Protein AF-A0A7X1P979-F1 (afdb_monomer_lite)

pLDDT: mean 70.16, std 18.36, range [38.69, 92.56]

Secondary structure (DSSP, 8-state):
----------------SS--SS-TTSGGGTBPTT-SS-B--SGGG-SS--SS-THHHHHHHHHHHHHHHHTT-

Radius of gyration: 16.67 Å; chains: 1; bounding box: 42×29×50 Å

Foldseek 3Di:
DDDDPPPVPVPPQDQADQDDDDDPPPLQLQDHPPDPPDGDQAPNSDPGDDPDDRPVVSVVSVVSNVVVVVVVD

Structure (mmCIF, N/CA/C/O backbone):
data_AF-A0A7X1P979-F1
#
_entry.id   AF-A0A7X1P979-F1
#
loop_
_atom_site.group_PDB
_atom_site.id
_atom_site.type_symbol
_atom_site.label_atom_id
_atom_site.label_alt_id
_atom_site.label_comp_id
_atom_site.label_asym_id
_atom_site.label_entity_id
_atom_site.label_seq_id
_atom_site.pdbx_PDB_ins_code
_atom_site.Cartn_x
_atom_site.Cartn_y
_atom_site.Cartn_z
_atom_site.occupancy
_atom_site.B_iso_or_equiv
_atom_site.auth_seq_id
_atom_site.auth_comp_id
_atom_site.auth_asym_id
_atom_site.auth_atom_id
_atom_site.pdbx_PDB_model_num
ATOM 1 N N . MET A 1 1 ? 27.299 -16.113 -35.190 1.00 44.69 1 MET A N 1
ATOM 2 C CA . MET A 1 1 ? 26.441 -17.147 -34.577 1.00 44.69 1 MET A CA 1
ATOM 3 C C . MET A 1 1 ? 27.101 -17.634 -33.291 1.00 44.69 1 MET A C 1
ATOM 5 O O . MET A 1 1 ? 28.089 -18.343 -33.358 1.00 44.69 1 MET A O 1
ATOM 9 N N . ALA A 1 2 ? 26.600 -17.181 -32.141 1.00 42.41 2 ALA A N 1
ATOM 10 C CA . ALA A 1 2 ? 26.850 -17.728 -30.804 1.00 42.41 2 ALA A CA 1
ATOM 11 C C . ALA A 1 2 ? 25.549 -17.486 -30.015 1.00 42.41 2 ALA A C 1
ATOM 13 O O . ALA A 1 2 ? 25.042 -16.361 -30.073 1.00 42.41 2 ALA A O 1
ATOM 14 N N . PRO A 1 3 ? 24.932 -18.499 -29.379 1.00 50.84 3 PRO A N 1
ATOM 15 C CA . PRO A 1 3 ? 23.587 -18.347 -28.842 1.00 50.84 3 PRO A CA 1
ATOM 16 C C . PRO A 1 3 ? 23.611 -17.388 -27.652 1.00 50.84 3 PRO A C 1
ATOM 18 O O . PRO A 1 3 ? 24.426 -17.525 -26.736 1.00 50.84 3 PRO A O 1
ATOM 21 N N . ALA A 1 4 ? 22.710 -16.405 -27.676 1.00 55.81 4 ALA A N 1
ATOM 22 C CA . ALA A 1 4 ? 22.445 -15.533 -26.545 1.00 55.81 4 ALA A CA 1
ATOM 23 C C . ALA A 1 4 ? 22.124 -16.412 -25.330 1.00 55.81 4 ALA A C 1
ATOM 25 O O . ALA A 1 4 ? 21.091 -17.079 -25.283 1.00 55.81 4 ALA A O 1
ATOM 26 N N . ARG A 1 5 ? 23.050 -16.469 -24.366 1.00 52.47 5 ARG A N 1
ATOM 27 C CA . ARG A 1 5 ? 22.873 -17.230 -23.129 1.00 52.47 5 ARG A CA 1
ATOM 28 C C . ARG A 1 5 ? 21.581 -16.756 -22.469 1.00 52.47 5 ARG A C 1
ATOM 30 O O . ARG A 1 5 ? 21.453 -15.568 -22.171 1.00 52.47 5 ARG A O 1
ATOM 37 N N . HIS A 1 6 ? 20.656 -17.686 -22.235 1.00 48.84 6 HIS A N 1
ATOM 38 C CA . HIS A 1 6 ? 19.453 -17.509 -21.426 1.00 48.84 6 HIS A CA 1
ATOM 39 C C . HIS A 1 6 ? 19.834 -17.080 -19.999 1.00 48.84 6 HIS A C 1
ATOM 41 O O . HIS A 1 6 ? 19.784 -17.856 -19.049 1.00 48.84 6 HIS A O 1
ATOM 47 N N . ARG A 1 7 ? 20.198 -15.812 -19.803 1.00 47.09 7 ARG A N 1
ATOM 48 C CA . ARG A 1 7 ? 19.960 -15.166 -18.520 1.00 47.09 7 ARG A CA 1
ATOM 49 C C . ARG A 1 7 ? 18.456 -15.002 -18.467 1.00 47.09 7 ARG A C 1
ATOM 51 O O . ARG A 1 7 ? 17.912 -14.125 -19.135 1.00 47.09 7 ARG A O 1
ATOM 58 N N . GLY A 1 8 ? 17.794 -15.889 -17.729 1.00 45.41 8 GLY A N 1
ATOM 59 C CA . GLY A 1 8 ? 16.424 -15.685 -17.290 1.00 45.41 8 GLY A CA 1
ATOM 60 C C . GLY A 1 8 ? 16.382 -14.370 -16.528 1.00 45.41 8 GLY A C 1
ATOM 61 O O . GLY A 1 8 ? 16.583 -14.333 -15.318 1.00 45.41 8 GLY A O 1
ATOM 62 N N . ARG A 1 9 ? 16.211 -13.258 -17.251 1.00 50.66 9 ARG A N 1
ATOM 63 C CA . ARG A 1 9 ? 15.909 -11.965 -16.661 1.00 50.66 9 ARG A CA 1
ATOM 64 C C . ARG A 1 9 ? 14.635 -12.240 -15.898 1.00 50.66 9 ARG A C 1
ATOM 66 O O . ARG A 1 9 ? 13.651 -12.602 -16.535 1.00 50.66 9 ARG A O 1
ATOM 73 N N . ALA A 1 10 ? 14.688 -12.187 -14.570 1.00 47.84 10 ALA A N 1
ATOM 74 C CA . ALA A 1 10 ? 13.523 -12.392 -13.735 1.00 47.84 10 ALA A CA 1
ATOM 75 C C . ALA A 1 10 ? 12.471 -11.367 -14.173 1.00 47.84 10 ALA A C 1
ATOM 77 O O . ALA A 1 10 ? 12.455 -10.222 -13.733 1.00 47.84 10 ALA A O 1
ATOM 78 N N . LEU A 1 11 ? 11.619 -11.767 -15.112 1.00 48.16 11 LEU A N 1
ATOM 79 C CA . LEU A 1 11 ? 10.485 -11.024 -15.623 1.00 48.16 11 LEU A CA 1
ATOM 80 C C . LEU A 1 11 ? 9.378 -11.144 -14.576 1.00 48.16 11 LEU A C 1
ATOM 82 O O . LEU A 1 11 ? 8.248 -11.503 -14.881 1.00 48.16 11 LEU A O 1
ATOM 86 N N . ARG A 1 12 ? 9.680 -10.838 -13.310 1.00 44.94 12 ARG A N 1
ATOM 87 C CA . ARG A 1 12 ? 8.633 -10.596 -12.322 1.00 44.94 12 ARG A CA 1
ATOM 88 C C . ARG A 1 12 ? 8.112 -9.179 -12.550 1.00 44.94 12 ARG A C 1
ATOM 90 O O . ARG A 1 12 ? 8.361 -8.269 -11.773 1.00 44.94 12 ARG A O 1
ATOM 97 N N . ARG A 1 13 ? 7.415 -8.989 -13.675 1.00 52.47 13 ARG A N 1
ATOM 98 C CA . ARG A 1 13 ? 6.592 -7.804 -13.953 1.00 52.47 13 ARG A CA 1
ATOM 99 C C . ARG A 1 13 ? 5.211 -7.987 -13.328 1.00 52.47 13 ARG A C 1
ATOM 101 O O . ARG A 1 13 ? 4.214 -7.962 -14.041 1.00 52.47 13 ARG A O 1
ATOM 108 N N . GLN A 1 14 ? 5.136 -8.239 -12.029 1.00 54.62 14 GLN A N 1
ATOM 109 C CA . GLN A 1 14 ? 3.837 -8.260 -11.363 1.00 54.62 14 GLN A CA 1
ATOM 110 C C . GLN A 1 14 ? 3.894 -7.345 -10.152 1.00 54.62 14 GLN A C 1
ATOM 112 O O . GLN A 1 14 ? 4.692 -7.557 -9.245 1.00 54.62 14 GLN A O 1
ATOM 117 N N . PRO A 1 15 ? 3.085 -6.284 -10.210 1.00 49.25 15 PRO A N 1
ATOM 118 C CA . PRO A 1 15 ? 1.951 -6.252 -9.312 1.00 49.25 15 PRO A CA 1
ATOM 119 C C . PRO A 1 15 ? 0.673 -5.909 -10.079 1.00 49.25 15 PRO A C 1
ATOM 121 O O . PRO A 1 15 ? 0.468 -4.778 -10.503 1.00 49.25 15 PRO A O 1
ATOM 124 N N . ARG A 1 16 ? -0.186 -6.910 -10.281 1.00 52.06 16 ARG A N 1
ATOM 125 C CA . ARG A 1 16 ? -1.613 -6.729 -10.580 1.00 52.06 16 ARG A CA 1
ATOM 126 C C . ARG A 1 16 ? -2.363 -7.913 -9.991 1.00 52.06 16 ARG A C 1
ATOM 128 O O . ARG A 1 16 ? -2.661 -8.863 -10.705 1.00 52.06 16 ARG A O 1
ATOM 135 N N . THR A 1 17 ? -2.625 -7.890 -8.690 1.00 53.12 17 THR A N 1
ATOM 136 C CA . THR A 1 17 ? -3.371 -8.981 -8.037 1.00 53.12 17 THR A CA 1
ATOM 137 C C . THR A 1 17 ? -4.657 -8.534 -7.347 1.00 53.12 17 THR A C 1
ATOM 139 O O . THR A 1 17 ? -5.385 -9.390 -6.862 1.00 53.12 17 THR A O 1
ATOM 142 N N . CYS A 1 18 ? -5.022 -7.243 -7.379 1.00 47.88 18 CYS A N 1
ATOM 143 C CA . CYS A 1 18 ? -6.258 -6.770 -6.727 1.00 47.88 18 CYS A CA 1
ATOM 144 C C . CYS A 1 18 ? -7.230 -5.976 -7.626 1.00 47.88 18 CYS A C 1
ATOM 146 O O . CYS A 1 18 ? -8.310 -5.610 -7.174 1.00 47.88 18 C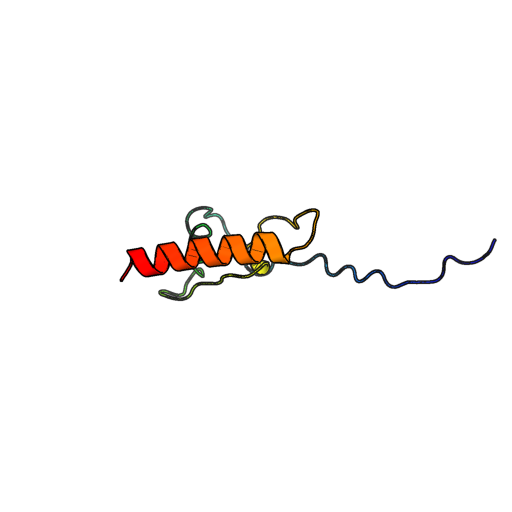YS A O 1
ATOM 148 N N . LEU A 1 19 ? -6.909 -5.722 -8.901 1.00 48.88 19 LEU A N 1
ATOM 149 C CA . LEU A 1 19 ? -7.756 -4.915 -9.795 1.00 48.88 19 LEU A CA 1
ATOM 150 C C . LEU A 1 19 ? -8.774 -5.777 -10.566 1.00 48.88 19 LEU A C 1
ATOM 152 O O . LEU A 1 19 ? -8.531 -6.196 -11.697 1.00 48.88 19 LEU A O 1
ATOM 156 N N . ARG A 1 20 ? -9.954 -5.986 -9.974 1.00 39.75 20 ARG A N 1
ATOM 157 C CA . ARG A 1 20 ? -11.201 -6.207 -10.725 1.00 39.75 20 ARG A CA 1
ATOM 158 C C . ARG A 1 20 ? -12.258 -5.203 -10.256 1.00 39.75 20 ARG A C 1
ATOM 160 O O . ARG A 1 20 ? -12.670 -5.252 -9.107 1.00 39.75 20 ARG A O 1
ATOM 167 N N . GLY A 1 21 ? -12.722 -4.356 -11.179 1.00 41.19 21 GLY A N 1
ATOM 168 C CA . GLY A 1 21 ? -14.001 -3.641 -11.073 1.00 41.19 21 GLY A CA 1
ATOM 169 C C . GLY A 1 21 ? -13.946 -2.186 -10.588 1.00 41.19 21 GLY A C 1
ATOM 170 O O . GLY A 1 21 ? -13.997 -1.916 -9.396 1.00 41.19 21 GLY A O 1
ATOM 171 N N . GLY A 1 22 ? -13.932 -1.245 -11.536 1.00 40.50 22 GLY A N 1
ATOM 172 C CA . GLY A 1 22 ? -14.860 -0.101 -11.579 1.00 40.50 22 GLY A CA 1
ATOM 173 C C . GLY A 1 22 ? -14.876 0.993 -10.502 1.00 40.50 22 GLY A C 1
ATOM 174 O O . GLY A 1 22 ? -15.694 1.894 -10.645 1.00 40.50 22 GLY A O 1
ATOM 175 N N . HIS A 1 23 ? -14.033 0.989 -9.465 1.00 38.69 23 HIS A N 1
ATOM 176 C CA . HIS A 1 23 ? -14.048 2.054 -8.447 1.00 38.69 23 HIS A CA 1
ATOM 177 C C . HIS A 1 23 ? -12.635 2.499 -8.047 1.00 38.69 23 HIS A C 1
ATOM 179 O O . HIS A 1 23 ? -11.999 1.917 -7.172 1.00 38.69 23 HIS A O 1
ATOM 185 N N . GLU A 1 24 ? -12.164 3.589 -8.653 1.00 46.06 24 GLU A N 1
ATOM 186 C CA . GLU A 1 24 ? -10.888 4.257 -8.337 1.00 46.06 24 GLU A CA 1
ATOM 187 C C . GLU A 1 24 ? -10.819 4.824 -6.897 1.00 46.06 24 GLU A C 1
ATOM 189 O O . GLU A 1 24 ? -9.745 5.163 -6.409 1.00 46.06 24 GLU A O 1
ATOM 194 N N . CYS A 1 25 ? -11.935 4.883 -6.159 1.00 39.38 25 CYS A N 1
ATOM 195 C CA . CYS A 1 25 ? -12.038 5.692 -4.938 1.00 39.38 25 CYS A CA 1
ATOM 196 C C . CYS A 1 25 ? -11.602 5.047 -3.602 1.00 39.38 25 CYS A C 1
ATOM 198 O O . CYS A 1 25 ? -11.720 5.717 -2.579 1.00 39.38 25 CYS A O 1
ATOM 200 N N . ARG A 1 26 ? -11.086 3.805 -3.542 1.00 51.19 26 ARG A N 1
ATOM 201 C CA . ARG A 1 26 ? -10.592 3.213 -2.262 1.00 51.19 26 ARG A CA 1
ATOM 202 C C . ARG A 1 26 ? -9.120 2.776 -2.258 1.00 51.19 26 ARG A C 1
ATOM 204 O O . ARG A 1 26 ? -8.574 2.431 -1.210 1.00 51.19 26 ARG A O 1
ATOM 211 N N . LEU A 1 27 ? -8.440 2.845 -3.404 1.00 55.78 27 LEU A N 1
ATOM 212 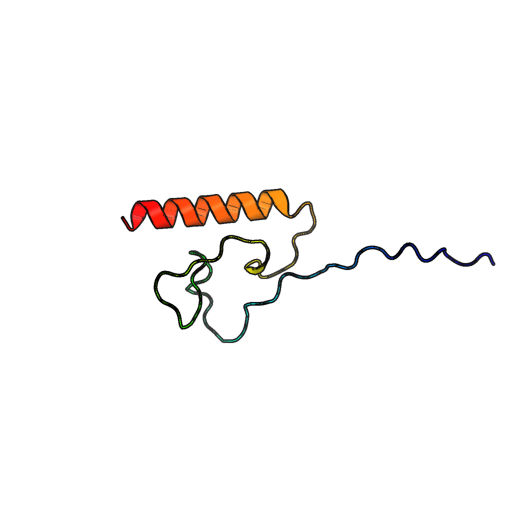C CA . LEU A 1 27 ? -7.016 2.498 -3.494 1.00 55.78 27 LEU A CA 1
ATOM 213 C C . LEU A 1 27 ? -6.112 3.539 -2.819 1.00 55.78 27 LEU A C 1
ATOM 215 O O . LEU A 1 27 ? -5.044 3.181 -2.334 1.00 55.78 27 LEU A O 1
ATOM 219 N N . ALA A 1 28 ? -6.555 4.797 -2.717 1.00 62.81 28 ALA A N 1
ATOM 220 C CA . ALA A 1 28 ? -5.781 5.868 -2.086 1.00 62.81 28 ALA A CA 1
ATOM 221 C C . ALA A 1 28 ? -5.435 5.584 -0.610 1.00 62.81 28 ALA A C 1
ATOM 223 O O . ALA A 1 28 ? -4.419 6.073 -0.124 1.00 62.81 28 ALA A O 1
ATOM 224 N N . GLN A 1 29 ? -6.253 4.782 0.084 1.00 72.56 29 GLN A N 1
ATOM 225 C CA . GLN A 1 29 ? -6.036 4.356 1.474 1.00 72.56 29 GLN A CA 1
ATOM 226 C C . GLN A 1 29 ? -5.676 2.862 1.599 1.00 72.56 29 GLN A C 1
ATOM 228 O O . GLN A 1 29 ? -5.649 2.326 2.708 1.00 72.56 29 GLN A O 1
ATOM 233 N N . GLY A 1 30 ? -5.449 2.171 0.475 1.00 81.44 30 GLY A N 1
ATOM 234 C CA . GLY A 1 30 ? -5.093 0.751 0.437 1.00 81.44 30 GLY A CA 1
ATOM 235 C C . GLY A 1 30 ? -6.212 -0.217 0.837 1.00 81.44 30 GLY A C 1
ATOM 236 O O . GLY A 1 30 ? -5.912 -1.344 1.206 1.00 81.44 30 GLY A O 1
ATOM 237 N N . GLY A 1 31 ? -7.490 0.173 0.818 1.00 85.19 31 GLY A N 1
ATOM 238 C CA . GLY A 1 31 ? -8.577 -0.688 1.307 1.00 85.19 31 GLY A CA 1
ATOM 239 C C . GLY A 1 31 ? -8.901 -1.872 0.385 1.00 85.19 31 GLY A C 1
ATOM 240 O O . GLY A 1 31 ? -8.920 -1.726 -0.838 1.00 85.19 31 GLY A O 1
ATOM 241 N N . VAL A 1 32 ? -9.224 -3.030 0.972 1.00 82.81 32 VAL A N 1
ATOM 242 C CA . VAL A 1 32 ? -9.651 -4.229 0.226 1.00 82.81 32 VAL A CA 1
ATOM 243 C C . VAL A 1 32 ? -11.159 -4.201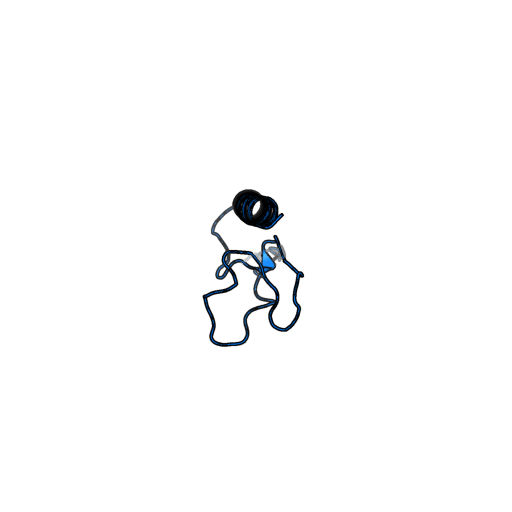 -0.034 1.00 82.81 32 VAL A C 1
ATOM 245 O O . VAL A 1 32 ? -11.965 -3.936 0.858 1.00 82.81 32 VAL A O 1
ATOM 248 N N . LEU A 1 33 ? -11.566 -4.478 -1.275 1.00 81.00 33 LEU A N 1
ATOM 249 C CA . LEU A 1 33 ? -12.981 -4.561 -1.638 1.00 81.00 33 LEU A CA 1
ATOM 250 C C . LEU A 1 33 ? -13.647 -5.752 -0.932 1.00 81.00 33 LEU A C 1
ATOM 252 O O . LEU A 1 33 ? -13.124 -6.861 -0.946 1.00 81.00 33 LEU A O 1
ATOM 256 N N . GLY A 1 34 ? -14.809 -5.514 -0.322 1.00 82.12 34 GLY A N 1
ATOM 257 C CA . GLY A 1 34 ? -15.580 -6.547 0.380 1.00 82.12 34 GLY A CA 1
ATOM 258 C C . GLY A 1 34 ? -15.115 -6.863 1.806 1.00 82.12 34 GLY A C 1
ATOM 259 O O . GLY A 1 34 ? -15.779 -7.646 2.477 1.00 82.12 34 GLY A O 1
ATOM 260 N N . ILE A 1 35 ? -14.032 -6.247 2.298 1.00 83.06 35 ILE A N 1
ATOM 261 C CA . ILE A 1 35 ? -13.539 -6.449 3.669 1.00 83.06 35 ILE A CA 1
ATOM 262 C C . ILE A 1 35 ? -13.343 -5.092 4.348 1.00 83.06 35 ILE A C 1
ATOM 264 O O . ILE A 1 35 ? -12.519 -4.279 3.933 1.00 83.06 35 ILE A O 1
ATOM 268 N N . ALA A 1 36 ? -14.106 -4.838 5.410 1.00 84.81 36 ALA A N 1
ATOM 269 C CA . ALA A 1 36 ? -13.943 -3.636 6.220 1.00 84.81 36 ALA A CA 1
ATOM 270 C C . ALA A 1 36 ? -12.678 -3.731 7.089 1.00 84.81 36 ALA A C 1
ATOM 272 O O . ALA A 1 36 ? -12.322 -4.799 7.575 1.00 84.81 36 ALA A O 1
ATOM 273 N N . GLY A 1 37 ? -11.986 -2.608 7.282 1.00 84.69 37 GLY A N 1
ATOM 274 C CA . GLY A 1 37 ? -10.809 -2.521 8.155 1.00 84.69 37 GLY A CA 1
ATOM 275 C C . GLY A 1 37 ? -9.507 -3.101 7.585 1.00 84.69 37 GLY A C 1
ATOM 276 O O . GLY A 1 37 ? -8.438 -2.711 8.051 1.00 84.69 37 GLY A O 1
ATOM 277 N N . LEU A 1 38 ? -9.558 -3.946 6.549 1.00 85.50 38 LEU A N 1
ATOM 278 C CA . LEU A 1 38 ? -8.366 -4.515 5.916 1.00 85.50 38 LEU A CA 1
ATOM 279 C C . LEU A 1 38 ? -7.747 -3.548 4.899 1.00 85.50 38 LEU A C 1
ATOM 281 O O . LEU A 1 38 ? -8.424 -3.064 3.986 1.00 85.50 38 LEU A O 1
ATOM 285 N N . ARG A 1 39 ? -6.441 -3.302 5.044 1.00 87.00 39 ARG A N 1
ATOM 286 C CA . ARG A 1 39 ? -5.653 -2.445 4.151 1.00 87.00 39 ARG A CA 1
ATOM 287 C C . ARG A 1 39 ? -4.381 -3.148 3.678 1.00 87.00 39 ARG A C 1
ATOM 289 O O . ARG A 1 39 ? -3.779 -3.903 4.435 1.00 87.00 39 ARG A O 1
ATOM 296 N N . VAL A 1 40 ? -3.974 -2.876 2.441 1.00 85.25 40 VAL A N 1
ATOM 297 C CA . VAL A 1 40 ? -2.771 -3.403 1.787 1.00 85.25 40 VAL A CA 1
ATOM 298 C C . VAL A 1 40 ? -1.831 -2.241 1.470 1.00 85.25 40 VAL A C 1
ATOM 300 O O . VAL A 1 40 ? -2.214 -1.305 0.774 1.00 85.25 40 VAL A O 1
ATOM 303 N N . ALA A 1 41 ? -0.598 -2.320 1.968 1.00 86.44 41 ALA A N 1
ATOM 304 C CA . ALA A 1 41 ? 0.467 -1.340 1.759 1.00 86.44 41 ALA A CA 1
ATOM 305 C C . ALA A 1 41 ? 1.683 -2.019 1.107 1.00 86.44 41 ALA A C 1
ATOM 307 O O . ALA A 1 41 ? 2.715 -2.227 1.737 1.00 86.44 41 ALA A O 1
ATOM 308 N N . ASP A 1 42 ? 1.529 -2.431 -0.149 1.00 84.19 42 ASP A N 1
ATOM 309 C CA . ASP A 1 42 ? 2.553 -3.152 -0.908 1.00 84.19 42 ASP A CA 1
ATOM 310 C C . ASP A 1 42 ? 2.526 -2.737 -2.389 1.00 84.19 42 ASP A C 1
ATOM 312 O O . ASP A 1 42 ? 1.564 -2.138 -2.870 1.00 84.19 42 ASP A O 1
ATOM 316 N N . ALA A 1 43 ? 3.573 -3.094 -3.1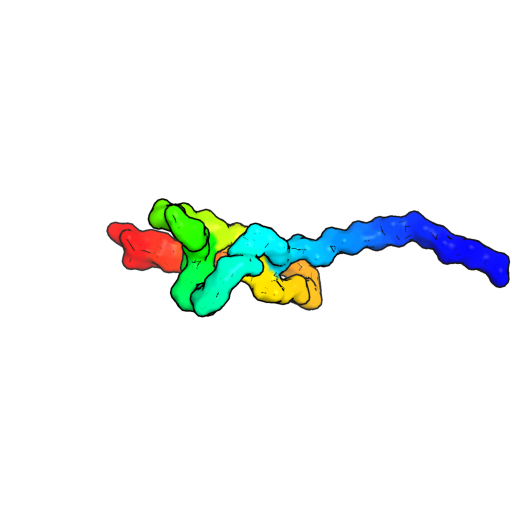32 1.00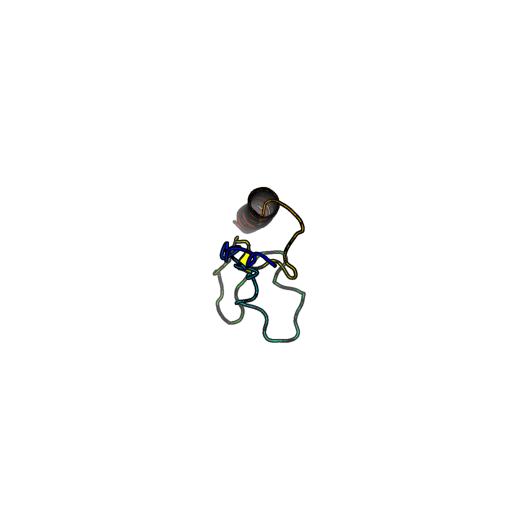 82.38 43 ALA A N 1
ATOM 317 C CA . ALA A 1 43 ? 3.670 -2.922 -4.572 1.00 82.38 43 ALA A CA 1
ATOM 318 C C . ALA A 1 43 ? 2.443 -3.450 -5.337 1.00 82.38 43 ALA A C 1
ATOM 320 O O . ALA A 1 43 ? 2.106 -2.883 -6.376 1.00 82.38 43 ALA A O 1
ATOM 321 N N . SER A 1 44 ? 1.765 -4.487 -4.829 1.00 80.94 44 SER A N 1
ATOM 322 C CA . SER A 1 44 ? 0.524 -5.068 -5.377 1.00 80.94 44 SER A CA 1
ATOM 323 C C . SER A 1 44 ? -0.603 -4.069 -5.664 1.00 80.94 44 SER A C 1
ATOM 325 O O . SER A 1 44 ? -1.412 -4.335 -6.559 1.00 80.94 44 SER A O 1
ATOM 327 N N . ILE A 1 45 ? -0.645 -2.925 -4.970 1.00 78.81 45 ILE A N 1
ATOM 328 C CA . ILE A 1 45 ? -1.666 -1.888 -5.192 1.00 78.81 45 ILE A CA 1
ATOM 329 C C . ILE A 1 45 ? -1.308 -0.918 -6.326 1.00 78.81 45 ILE A C 1
ATOM 331 O O . ILE A 1 45 ? -2.153 -0.126 -6.746 1.00 78.81 45 ILE A O 1
ATOM 335 N N . MET A 1 46 ? -0.063 -0.943 -6.816 1.00 83.94 46 MET A N 1
ATOM 336 C CA . MET A 1 46 ? 0.378 -0.027 -7.864 1.00 83.94 46 MET A CA 1
ATOM 337 C C . MET A 1 46 ? -0.361 -0.322 -9.186 1.00 83.94 46 MET A C 1
ATOM 339 O O . MET A 1 46 ? -0.353 -1.461 -9.655 1.00 83.94 46 MET A O 1
ATOM 343 N N . PRO A 1 47 ? -0.965 0.685 -9.849 1.00 77.06 47 PRO A N 1
ATOM 344 C CA . PRO A 1 47 ? -1.744 0.476 -11.081 1.00 77.06 47 PRO A CA 1
ATOM 345 C C . PRO A 1 47 ? -0.875 0.057 -12.282 1.00 77.06 47 PRO A C 1
ATOM 347 O O . PRO A 1 47 ? -1.324 -0.624 -13.219 1.00 77.06 47 PRO A O 1
ATOM 350 N N . SER A 1 48 ? 0.395 0.451 -12.246 1.00 81.44 48 SER A N 1
ATOM 351 C CA . SER A 1 48 ? 1.414 0.137 -13.238 1.00 81.44 48 SER A CA 1
ATOM 352 C C . SER A 1 48 ? 2.748 -0.136 -12.559 1.00 81.44 48 SER A C 1
ATOM 354 O O . SER A 1 48 ? 3.064 0.450 -11.526 1.00 81.44 48 SER A O 1
ATOM 356 N N . VAL A 1 49 ? 3.563 -0.985 -13.185 1.00 79.81 49 VAL A N 1
ATOM 357 C CA . VAL A 1 49 ? 4.945 -1.208 -12.752 1.00 79.81 49 VAL A CA 1
ATOM 358 C C . VAL A 1 49 ? 5.727 0.089 -12.936 1.00 79.81 49 VAL A C 1
ATOM 360 O O . VAL A 1 49 ? 5.856 0.582 -14.056 1.00 79.81 49 VAL A O 1
ATOM 363 N N . VAL A 1 50 ? 6.261 0.625 -11.843 1.00 80.56 50 VAL A N 1
ATOM 364 C CA . VAL A 1 50 ? 7.147 1.790 -11.880 1.00 80.56 50 VAL A CA 1
ATOM 365 C C . VAL A 1 50 ? 8.455 1.461 -12.607 1.00 80.56 50 VAL A C 1
ATOM 367 O O . VAL A 1 50 ? 9.036 0.388 -12.431 1.00 80.56 50 VAL A O 1
ATOM 370 N N . SER A 1 51 ? 8.951 2.386 -13.428 1.00 78.38 51 SER A N 1
ATOM 371 C CA . SER A 1 51 ? 10.291 2.282 -14.008 1.00 78.38 51 SER A CA 1
ATOM 372 C C . SER A 1 51 ? 11.329 2.661 -12.947 1.00 78.38 51 SER A C 1
ATOM 374 O O . SER A 1 51 ? 11.648 3.834 -12.782 1.00 78.38 51 SER A O 1
ATOM 376 N N . GLY A 1 52 ? 11.823 1.685 -12.183 1.00 83.50 52 GLY A N 1
ATOM 377 C CA . GLY A 1 52 ? 12.805 1.923 -11.121 1.00 83.50 52 GLY A CA 1
ATOM 378 C C . GLY A 1 52 ? 12.757 0.879 -10.008 1.00 83.50 52 GLY A C 1
ATOM 379 O O . GLY A 1 52 ? 12.103 -0.155 -10.140 1.00 83.50 52 GLY A O 1
ATOM 380 N N . ASN A 1 53 ? 13.463 1.148 -8.905 1.00 87.00 53 ASN A N 1
ATOM 381 C CA . ASN A 1 53 ? 13.394 0.312 -7.709 1.00 87.00 53 ASN A CA 1
ATOM 382 C C . ASN A 1 53 ? 12.018 0.473 -7.048 1.00 87.00 53 ASN A C 1
ATOM 384 O O . ASN A 1 53 ? 11.646 1.580 -6.668 1.00 87.00 53 ASN A O 1
ATOM 388 N N . THR A 1 54 ? 11.288 -0.628 -6.876 1.00 84.75 54 THR A N 1
ATOM 389 C CA . THR A 1 54 ? 9.954 -0.632 -6.262 1.00 84.75 54 THR A CA 1
ATOM 390 C C . THR A 1 54 ? 9.979 -0.304 -4.772 1.00 84.75 54 THR A C 1
ATOM 392 O O . THR A 1 54 ? 8.942 0.055 -4.232 1.00 84.75 54 THR A O 1
ATOM 395 N N . ASN A 1 55 ? 11.140 -0.367 -4.111 1.00 88.94 55 ASN A N 1
ATOM 396 C CA . ASN A 1 55 ? 11.246 -0.077 -2.681 1.00 88.94 55 ASN A CA 1
ATOM 397 C C . ASN A 1 55 ? 10.785 1.350 -2.334 1.00 88.94 55 ASN A C 1
ATOM 399 O O . ASN A 1 55 ? 9.987 1.544 -1.426 1.00 88.94 55 ASN A O 1
ATOM 403 N N . VAL A 1 56 ? 11.234 2.347 -3.103 1.00 89.69 56 VAL A N 1
ATOM 404 C CA . VAL A 1 56 ? 10.892 3.757 -2.857 1.00 89.69 56 VAL A CA 1
ATOM 405 C C . VAL A 1 56 ? 9.378 4.004 -2.948 1.00 89.69 56 VAL A C 1
ATOM 407 O O . VAL A 1 56 ? 8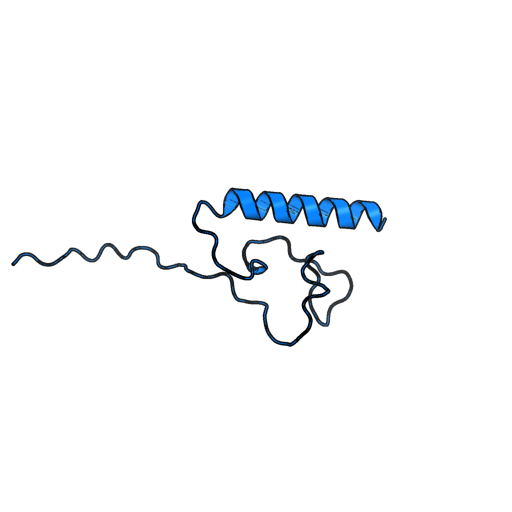.809 4.483 -1.968 1.00 89.69 56 VAL A O 1
ATOM 410 N N . PRO A 1 57 ? 8.682 3.652 -4.048 1.00 86.88 57 PRO A N 1
ATOM 411 C CA . PRO A 1 57 ? 7.238 3.844 -4.117 1.00 86.88 57 PRO A CA 1
ATOM 412 C C . PRO A 1 57 ? 6.470 2.985 -3.107 1.00 86.88 57 PRO A C 1
ATOM 414 O O . PRO A 1 57 ? 5.462 3.457 -2.589 1.00 86.88 57 PRO A O 1
ATOM 417 N N . THR A 1 58 ? 6.942 1.780 -2.762 1.00 88.62 58 THR A N 1
ATOM 418 C CA . THR A 1 58 ? 6.321 0.971 -1.698 1.00 88.62 58 THR A CA 1
ATOM 419 C C . THR A 1 58 ? 6.380 1.679 -0.341 1.00 88.62 58 THR A C 1
ATOM 421 O O . THR A 1 58 ? 5.358 1.761 0.338 1.00 88.62 58 THR A O 1
ATOM 424 N N . ILE A 1 59 ? 7.532 2.247 0.038 1.00 92.19 59 ILE A N 1
ATOM 425 C CA . ILE A 1 59 ? 7.674 3.009 1.291 1.00 92.19 59 ILE A CA 1
ATOM 426 C C . ILE A 1 59 ? 6.743 4.230 1.286 1.00 92.19 59 ILE A C 1
ATOM 428 O O . ILE A 1 59 ? 6.029 4.463 2.257 1.00 92.19 59 ILE A O 1
ATOM 432 N N . MET A 1 60 ? 6.682 4.979 0.180 1.00 91.31 60 MET A N 1
ATOM 433 C CA . MET A 1 60 ? 5.809 6.159 0.073 1.00 91.31 60 MET A CA 1
ATOM 434 C C . MET A 1 60 ? 4.318 5.813 0.208 1.00 91.31 60 MET A C 1
ATOM 436 O O . MET A 1 60 ? 3.558 6.554 0.834 1.00 91.31 60 MET A O 1
ATOM 440 N N . ILE A 1 61 ? 3.895 4.685 -0.367 1.00 88.38 61 ILE A N 1
ATOM 441 C CA . ILE A 1 61 ? 2.535 4.155 -0.220 1.00 88.38 61 ILE A CA 1
ATOM 442 C C . ILE A 1 61 ? 2.253 3.795 1.243 1.00 88.38 61 ILE A C 1
ATOM 444 O O . ILE A 1 61 ? 1.195 4.150 1.768 1.00 88.38 61 ILE A O 1
ATOM 448 N N . ALA A 1 62 ? 3.191 3.116 1.907 1.00 89.69 62 ALA A N 1
ATOM 449 C CA . ALA A 1 62 ? 3.044 2.728 3.305 1.00 89.69 62 ALA A CA 1
ATOM 450 C C . ALA A 1 62 ? 2.902 3.949 4.226 1.00 89.69 62 ALA A C 1
ATOM 452 O O . ALA A 1 62 ? 1.990 3.974 5.050 1.00 89.69 62 ALA A O 1
ATOM 453 N N . GLU A 1 63 ? 3.719 4.988 4.032 1.00 92.56 63 GLU A N 1
ATOM 454 C CA . GLU A 1 63 ? 3.624 6.252 4.781 1.00 92.56 63 GLU A CA 1
ATOM 455 C C . GLU A 1 63 ? 2.256 6.928 4.608 1.00 92.56 63 GLU A C 1
ATOM 457 O O . GLU A 1 63 ? 1.622 7.337 5.583 1.00 92.56 63 GLU A O 1
ATOM 462 N N . LYS A 1 64 ? 1.740 6.983 3.373 1.00 88.56 64 LYS A N 1
ATOM 463 C CA . LYS A 1 64 ? 0.407 7.538 3.082 1.00 88.56 64 LYS A CA 1
ATOM 464 C C . LYS A 1 64 ? -0.697 6.787 3.837 1.00 88.56 64 LYS A C 1
ATOM 466 O O . LYS A 1 64 ? -1.585 7.411 4.423 1.00 88.56 64 LYS A O 1
ATOM 471 N N . ILE A 1 65 ? -0.649 5.454 3.818 1.00 89.94 65 ILE A N 1
ATOM 472 C CA . ILE A 1 65 ? -1.640 4.599 4.484 1.00 89.94 65 ILE A CA 1
ATOM 473 C C . ILE A 1 65 ? -1.516 4.715 6.006 1.00 89.94 65 ILE A C 1
ATOM 475 O O . ILE A 1 65 ? -2.535 4.794 6.689 1.00 89.94 65 ILE A O 1
ATOM 479 N N . ALA A 1 66 ? -0.294 4.784 6.539 1.00 90.25 66 ALA A N 1
ATOM 480 C CA . ALA A 1 66 ? -0.044 4.980 7.962 1.00 90.25 66 ALA A CA 1
ATOM 481 C C . ALA A 1 66 ? -0.596 6.324 8.459 1.00 90.25 66 ALA A C 1
ATOM 483 O O . ALA A 1 66 ? -1.246 6.357 9.503 1.00 90.25 66 ALA A O 1
ATOM 484 N N . ALA A 1 67 ? -0.414 7.408 7.698 1.00 90.56 67 ALA A N 1
ATOM 485 C CA . ALA A 1 67 ? -1.030 8.699 8.004 1.00 90.56 67 ALA A CA 1
ATOM 486 C C . ALA A 1 67 ? -2.564 8.589 8.046 1.00 90.56 67 ALA A C 1
ATOM 488 O O . ALA A 1 67 ? -3.183 8.947 9.041 1.00 90.56 67 ALA A O 1
ATOM 489 N N . SER A 1 68 ? -3.167 7.956 7.034 1.00 86.06 68 SER A N 1
ATOM 490 C CA . SER A 1 68 ? -4.626 7.753 6.989 1.00 86.06 68 SER A CA 1
ATOM 491 C C . SER A 1 68 ? -5.165 6.860 8.117 1.00 86.06 68 SER A C 1
ATOM 493 O O . SER A 1 68 ? -6.339 6.955 8.462 1.00 86.06 68 SER A O 1
ATOM 495 N N . LEU A 1 69 ? -4.348 5.956 8.668 1.00 86.12 69 LEU A N 1
ATOM 496 C CA . LEU A 1 69 ? -4.707 5.144 9.836 1.00 86.12 69 LEU A CA 1
ATOM 497 C C . LEU A 1 69 ? -4.669 5.958 11.133 1.00 86.12 69 LEU A C 1
ATOM 499 O O . LEU A 1 69 ? -5.536 5.768 11.985 1.00 86.12 69 LEU A O 1
ATOM 503 N N . ARG A 1 70 ? -3.691 6.859 11.269 1.00 84.88 70 ARG A N 1
ATOM 504 C CA . ARG A 1 70 ? -3.571 7.762 12.423 1.00 84.88 70 ARG A CA 1
ATOM 505 C C . ARG A 1 70 ? -4.711 8.774 12.468 1.00 84.88 70 ARG A C 1
ATOM 507 O O . ARG A 1 70 ? -5.239 9.003 13.542 1.00 84.88 70 ARG A O 1
ATOM 514 N N . ASP A 1 71 ? -5.123 9.301 11.317 1.00 78.19 71 ASP A N 1
ATOM 515 C CA . ASP A 1 71 ? -6.244 10.250 11.223 1.00 78.19 71 ASP A CA 1
ATOM 516 C C . ASP A 1 71 ? -7.613 9.600 11.505 1.00 78.19 71 ASP A C 1
ATOM 518 O O . ASP A 1 71 ? -8.592 10.290 11.774 1.00 78.19 71 ASP A O 1
ATOM 522 N N . ALA A 1 72 ? -7.703 8.271 11.397 1.00 67.62 72 ALA A N 1
ATOM 523 C CA . ALA A 1 72 ? -8.932 7.507 11.600 1.00 67.62 72 ALA A CA 1
ATOM 524 C C . ALA A 1 72 ? -9.070 6.908 13.015 1.00 67.62 72 ALA A C 1
ATOM 526 O O . ALA A 1 72 ? -10.040 6.183 13.251 1.00 67.62 72 ALA A O 1
ATOM 527 N N . SER A 1 73 ? -8.098 7.153 13.904 1.00 53.75 73 SER A N 1
ATOM 528 C CA . SER A 1 73 ? -8.067 6.697 15.307 1.00 53.75 73 SER A CA 1
ATOM 529 C C . SER A 1 73 ? -8.352 7.856 16.254 1.00 53.75 73 SER A C 1
ATOM 531 O O . SER A 1 73 ? -9.036 7.610 17.270 1.00 53.75 73 SER A O 1
#

Sequence (73 aa):
MAPARHRGRALRRQPRTCLRGGHECRLAQGGVLGIAGLRVADASIMPSVVSGNTNVPTIMIAEKIAASLRDAS